Protein AF-M5PB02-F1 (afdb_monomer)

Radius of gyration: 19.88 Å; Cα contacts (8 Å, |Δi|>4): 109; chains: 1; bounding box: 43×23×52 Å

Sequence (92 aa):
MIVGYGTDEAREIDETAFEVKMPAGGIIQFYRAGGGGWGNPLEREPEKVLDDVLNEFVSIESALHDYGVVIDPETLAINEAETKRVRTSRIS

Structure (mmCIF, N/CA/C/O backbone):
data_AF-M5PB02-F1
#
_entry.id   AF-M5PB02-F1
#
loop_
_atom_site.group_PDB
_atom_site.id
_atom_site.type_symbol
_atom_site.label_atom_id
_atom_site.label_alt_id
_atom_site.label_comp_id
_atom_site.label_asym_id
_atom_site.label_entity_id
_atom_site.label_seq_id
_atom_site.pdbx_PDB_ins_code
_atom_site.Cartn_x
_atom_site.Cartn_y
_atom_site.Cartn_z
_atom_site.occupancy
_atom_site.B_iso_or_equiv
_atom_site.auth_seq_id
_atom_site.auth_comp_id
_atom_site.auth_asym_id
_atom_site.auth_atom_id
_atom_site.pdbx_PDB_model_num
ATOM 1 N N . MET A 1 1 ? 15.877 -4.197 -15.379 1.00 89.12 1 MET A N 1
ATOM 2 C CA . MET A 1 1 ? 15.104 -3.290 -16.280 1.00 89.12 1 MET A CA 1
ATOM 3 C C . MET A 1 1 ? 14.880 -4.015 -17.594 1.00 89.12 1 MET A C 1
ATOM 5 O O . MET A 1 1 ? 15.748 -4.782 -17.968 1.00 89.12 1 MET A O 1
ATOM 9 N N . ILE A 1 2 ? 13.787 -3.764 -18.314 1.00 92.69 2 ILE A N 1
ATOM 10 C CA . ILE A 1 2 ? 13.583 -4.311 -19.662 1.00 92.69 2 ILE A CA 1
ATOM 11 C C . ILE A 1 2 ? 13.616 -3.174 -20.685 1.00 92.69 2 ILE A C 1
ATOM 13 O O . ILE A 1 2 ? 12.961 -2.150 -20.496 1.00 92.69 2 ILE A O 1
ATOM 17 N N . VAL A 1 3 ? 14.372 -3.351 -21.766 1.00 93.44 3 VAL A N 1
ATOM 18 C CA . VAL A 1 3 ? 14.438 -2.429 -22.909 1.00 93.44 3 VAL A CA 1
ATOM 19 C C . VAL A 1 3 ? 13.773 -3.097 -24.108 1.00 93.44 3 VAL A C 1
ATOM 21 O O . VAL A 1 3 ? 14.075 -4.249 -24.409 1.00 93.44 3 VAL A O 1
ATOM 24 N N . GLY A 1 4 ? 12.873 -2.390 -24.794 1.00 92.69 4 GLY A N 1
ATOM 25 C CA . GLY A 1 4 ? 12.132 -2.942 -25.931 1.00 92.69 4 GLY A CA 1
ATOM 26 C C . GLY A 1 4 ? 10.971 -3.850 -25.518 1.00 92.69 4 GLY A C 1
ATOM 27 O O . GLY A 1 4 ? 10.553 -4.697 -26.304 1.00 92.69 4 GLY A O 1
ATOM 28 N N . TYR A 1 5 ? 10.455 -3.692 -24.294 1.00 93.69 5 TYR A N 1
ATOM 29 C CA . TYR A 1 5 ? 9.302 -4.454 -23.813 1.00 93.69 5 TYR A CA 1
ATOM 30 C C . TYR A 1 5 ? 8.111 -4.300 -24.773 1.00 93.69 5 TYR A C 1
ATOM 32 O O . TYR A 1 5 ? 7.865 -3.204 -25.282 1.00 93.69 5 TYR A O 1
ATOM 40 N N . GLY A 1 6 ? 7.393 -5.402 -25.017 1.00 91.06 6 GLY A N 1
ATOM 41 C CA . GLY A 1 6 ? 6.296 -5.472 -25.990 1.00 91.06 6 GLY A CA 1
ATOM 42 C C . GLY A 1 6 ? 6.729 -5.766 -27.433 1.00 91.06 6 GLY A C 1
ATOM 43 O O . GLY A 1 6 ? 5.895 -5.709 -28.330 1.00 91.06 6 GLY A O 1
ATOM 44 N N . THR A 1 7 ? 8.008 -6.081 -27.665 1.00 91.31 7 THR A N 1
ATOM 45 C CA . THR A 1 7 ? 8.551 -6.447 -28.985 1.00 91.31 7 THR A CA 1
ATOM 46 C C . THR A 1 7 ? 9.320 -7.767 -28.922 1.00 91.31 7 THR A C 1
ATOM 48 O O . THR A 1 7 ? 9.749 -8.184 -27.846 1.00 91.31 7 THR A O 1
ATOM 51 N N . ASP A 1 8 ? 9.577 -8.373 -30.083 1.00 91.81 8 ASP A N 1
ATOM 52 C CA . ASP A 1 8 ? 10.418 -9.576 -30.208 1.00 91.81 8 ASP A CA 1
ATOM 53 C C . ASP A 1 8 ? 11.909 -9.305 -29.906 1.00 91.81 8 ASP A C 1
ATOM 55 O O . ASP A 1 8 ? 12.709 -10.232 -29.796 1.00 91.81 8 ASP A O 1
ATOM 59 N N . GLU A 1 9 ? 12.299 -8.033 -29.760 1.00 90.62 9 GLU A N 1
ATOM 60 C CA . GLU A 1 9 ? 13.667 -7.597 -29.455 1.00 90.62 9 GLU A CA 1
ATOM 61 C C . GLU A 1 9 ? 13.855 -7.213 -27.971 1.00 90.62 9 GLU A C 1
ATOM 63 O O . GLU A 1 9 ? 14.875 -6.610 -27.627 1.00 90.62 9 GLU A O 1
ATOM 68 N N . ALA A 1 10 ? 12.899 -7.537 -27.087 1.00 91.94 10 ALA A N 1
ATOM 69 C CA . ALA A 1 10 ? 12.968 -7.205 -25.662 1.00 91.94 10 ALA A CA 1
ATOM 70 C C . ALA A 1 10 ? 14.205 -7.814 -24.975 1.00 91.94 10 ALA A C 1
ATOM 72 O O . ALA A 1 10 ? 14.523 -8.991 -25.153 1.00 91.94 10 ALA A O 1
ATOM 73 N N . ARG A 1 11 ? 14.897 -7.014 -24.155 1.00 90.25 11 ARG A N 1
ATOM 74 C CA . ARG A 1 11 ? 16.097 -7.435 -23.414 1.00 90.25 11 ARG A CA 1
ATOM 75 C C . ARG A 1 11 ? 16.009 -7.050 -21.953 1.00 90.25 11 ARG A C 1
ATOM 77 O O . ARG A 1 11 ? 15.730 -5.894 -21.635 1.00 90.25 11 ARG A O 1
ATOM 84 N N . GLU A 1 12 ? 16.313 -8.003 -21.085 1.00 92.19 12 GLU A N 1
ATOM 85 C CA . GLU A 1 12 ? 16.534 -7.746 -19.669 1.00 92.19 12 GLU A CA 1
ATOM 86 C C . GLU A 1 12 ? 17.950 -7.201 -19.450 1.00 92.19 12 GLU A C 1
ATOM 88 O O . GLU A 1 12 ? 18.923 -7.671 -20.039 1.00 92.19 12 GLU A O 1
ATOM 93 N N . ILE A 1 13 ? 18.034 -6.144 -18.652 1.00 90.44 13 ILE A N 1
ATOM 94 C CA . ILE A 1 13 ? 19.254 -5.447 -18.265 1.00 90.44 13 ILE A CA 1
ATOM 95 C C . ILE A 1 13 ? 19.363 -5.554 -16.747 1.00 90.44 13 ILE A C 1
ATOM 97 O O . ILE A 1 13 ? 18.546 -4.955 -16.032 1.00 90.44 13 ILE A O 1
ATOM 101 N N . ASP A 1 14 ? 20.369 -6.295 -16.286 1.00 85.62 14 ASP A N 1
ATOM 102 C CA . ASP A 1 14 ? 20.580 -6.590 -14.865 1.00 85.62 14 ASP A CA 1
ATOM 103 C C . ASP A 1 14 ? 21.134 -5.384 -14.098 1.00 85.62 14 ASP A C 1
ATOM 105 O O . ASP A 1 14 ? 20.636 -5.041 -13.029 1.00 85.62 14 ASP A O 1
ATOM 109 N N . GLU A 1 15 ? 22.123 -4.691 -14.670 1.00 84.44 15 GLU A N 1
ATOM 110 C CA . GLU A 1 15 ? 22.788 -3.558 -14.016 1.00 84.44 15 GLU A CA 1
ATOM 111 C C . GLU A 1 15 ? 22.800 -2.306 -14.899 1.00 84.44 15 GLU A C 1
ATOM 113 O O . GLU A 1 15 ? 22.036 -1.368 -14.678 1.00 84.44 15 GLU A O 1
ATOM 118 N N . THR A 1 16 ? 23.686 -2.264 -15.898 1.00 86.69 16 THR A N 1
ATOM 119 C CA . THR A 1 16 ? 23.904 -1.094 -16.760 1.00 86.69 16 THR A CA 1
ATOM 120 C C . THR A 1 16 ? 24.116 -1.531 -18.203 1.00 86.69 16 THR A C 1
ATOM 122 O O . THR A 1 16 ? 24.800 -2.517 -18.467 1.00 86.69 16 THR A O 1
ATOM 125 N N . ALA A 1 17 ? 23.565 -0.770 -19.148 1.00 84.62 17 ALA A N 1
ATOM 126 C CA . ALA A 1 17 ? 23.821 -0.955 -20.568 1.00 84.62 17 ALA A CA 1
ATOM 127 C C . ALA A 1 17 ? 23.975 0.397 -21.273 1.00 84.62 17 ALA A C 1
ATOM 129 O O . ALA A 1 17 ? 23.297 1.366 -20.932 1.00 84.62 17 ALA A O 1
ATOM 130 N N . PHE A 1 18 ? 24.858 0.446 -22.269 1.00 87.25 18 PHE A N 1
ATOM 131 C CA . PHE A 1 18 ? 25.135 1.629 -23.082 1.00 87.25 18 PHE A CA 1
ATOM 132 C C . PHE A 1 18 ? 24.744 1.353 -24.535 1.00 87.25 18 PHE A C 1
ATOM 134 O O . PHE A 1 18 ? 24.897 0.229 -25.008 1.00 87.25 18 PHE A O 1
ATOM 141 N N . GLU A 1 19 ? 24.220 2.371 -25.224 1.00 89.19 19 GLU A N 1
ATOM 142 C CA . GLU A 1 19 ? 23.906 2.329 -26.666 1.00 89.19 19 GLU A CA 1
ATOM 143 C C . GLU A 1 19 ? 22.996 1.162 -27.099 1.00 89.19 19 GLU A C 1
ATOM 145 O O . GLU A 1 19 ? 23.059 0.672 -28.228 1.00 89.19 19 GLU A O 1
ATOM 150 N N . VAL A 1 20 ? 22.102 0.712 -26.211 1.00 87.94 20 VAL A N 1
ATOM 151 C CA . VAL A 1 20 ? 21.136 -0.338 -26.549 1.00 87.94 20 VAL A CA 1
ATOM 152 C C . VAL A 1 20 ? 20.133 0.210 -27.560 1.00 87.94 20 VAL A C 1
ATOM 154 O O . VAL A 1 20 ? 19.395 1.155 -27.280 1.00 87.94 20 VAL A O 1
ATOM 157 N N . LYS A 1 21 ? 20.095 -0.405 -28.744 1.00 88.50 21 LYS A N 1
ATOM 158 C CA . LYS A 1 21 ? 19.127 -0.076 -29.792 1.00 88.50 21 LYS A CA 1
ATOM 159 C C . LYS A 1 21 ? 17.700 -0.285 -29.270 1.00 88.50 21 LYS A C 1
ATOM 161 O O . LYS A 1 21 ? 17.349 -1.391 -28.871 1.00 88.50 21 LYS A O 1
ATOM 166 N N . MET A 1 22 ? 16.883 0.766 -29.328 1.00 91.44 22 MET A N 1
ATOM 167 C CA . MET A 1 22 ? 15.452 0.697 -29.034 1.00 91.44 22 MET A CA 1
ATOM 168 C C . MET A 1 22 ? 14.669 0.436 -30.331 1.00 91.44 22 MET A C 1
ATOM 170 O O . MET A 1 22 ? 14.759 1.256 -31.251 1.00 91.44 22 MET A O 1
ATOM 174 N N . PRO A 1 23 ? 13.912 -0.669 -30.443 1.00 90.00 23 PRO A N 1
ATOM 175 C CA . PRO A 1 23 ? 13.015 -0.879 -31.575 1.00 90.00 23 PRO A CA 1
ATOM 176 C C . PRO A 1 23 ? 11.888 0.164 -31.591 1.00 90.00 23 PRO A C 1
ATOM 178 O O . PRO A 1 23 ? 11.474 0.681 -30.550 1.00 90.00 23 PRO A O 1
ATOM 181 N N . ALA A 1 24 ? 11.363 0.474 -32.779 1.00 91.25 24 ALA A N 1
ATOM 182 C CA . ALA A 1 24 ? 10.213 1.365 -32.905 1.00 91.25 24 ALA A CA 1
ATOM 183 C C . ALA A 1 24 ? 9.010 0.782 -32.142 1.00 91.25 24 ALA A C 1
ATOM 185 O O . ALA A 1 24 ? 8.653 -0.375 -32.341 1.00 91.25 24 ALA A O 1
ATOM 186 N N . GLY A 1 25 ? 8.404 1.582 -31.260 1.00 90.94 25 GLY A N 1
ATOM 187 C CA . GLY A 1 25 ? 7.298 1.142 -30.402 1.00 90.94 25 GLY A CA 1
ATOM 188 C C . GLY A 1 25 ? 7.712 0.352 -29.152 1.00 90.94 25 GLY A C 1
ATOM 189 O O . GLY A 1 25 ? 6.841 -0.012 -28.369 1.00 90.94 25 GLY A O 1
ATOM 190 N N . GLY A 1 26 ? 9.009 0.110 -28.933 1.00 92.75 26 GLY A N 1
ATOM 191 C CA . GLY A 1 26 ? 9.503 -0.547 -27.724 1.00 92.75 26 GLY A CA 1
ATOM 192 C C . GLY A 1 26 ? 9.393 0.328 -26.472 1.00 92.75 26 GLY A C 1
ATOM 193 O O . GLY A 1 26 ? 9.558 1.548 -26.526 1.00 92.75 26 GLY A O 1
ATOM 194 N N . ILE A 1 27 ? 9.142 -0.309 -25.326 1.00 94.56 27 ILE A N 1
ATOM 195 C CA . ILE A 1 27 ? 9.003 0.353 -24.020 1.00 94.56 27 ILE A CA 1
ATOM 196 C C . ILE A 1 27 ? 10.248 0.096 -23.158 1.00 94.56 27 ILE A C 1
ATOM 198 O O . ILE A 1 27 ? 10.815 -0.999 -23.180 1.00 94.56 27 ILE A O 1
ATOM 202 N N . ILE A 1 28 ? 10.662 1.096 -22.370 1.00 92.81 28 ILE A N 1
ATOM 203 C CA . ILE A 1 28 ? 11.591 0.888 -21.249 1.00 92.81 28 ILE A CA 1
ATOM 204 C C . ILE A 1 28 ? 10.767 0.648 -19.985 1.00 92.81 28 ILE A C 1
ATOM 206 O O . ILE A 1 28 ? 10.017 1.525 -19.559 1.00 92.81 28 ILE A O 1
ATOM 210 N N . GLN A 1 29 ? 10.920 -0.525 -19.376 1.00 92.88 29 GLN A N 1
ATOM 211 C CA . GLN A 1 29 ? 10.220 -0.904 -18.154 1.00 92.88 29 GLN A CA 1
ATOM 212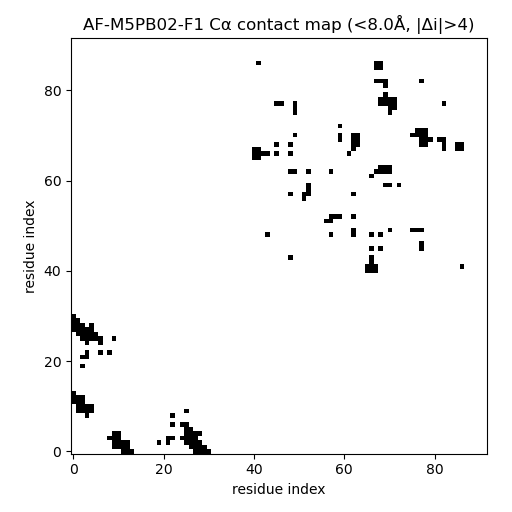 C C . GLN A 1 29 ? 11.199 -1.051 -16.988 1.00 92.88 29 GLN A C 1
ATOM 214 O O . GLN A 1 29 ? 12.149 -1.837 -17.028 1.00 92.88 29 GLN A O 1
ATOM 219 N N . PHE A 1 30 ? 10.942 -0.300 -15.919 1.00 89.38 30 PHE A N 1
ATOM 220 C CA . PHE A 1 30 ? 11.714 -0.356 -14.684 1.00 89.38 30 PHE A CA 1
ATOM 221 C C . PHE A 1 30 ? 10.879 -0.979 -13.573 1.00 89.38 30 PHE A C 1
ATOM 223 O O . PHE A 1 30 ? 9.796 -0.494 -13.260 1.00 89.38 30 PHE A O 1
ATOM 230 N N . TYR A 1 31 ? 11.440 -1.992 -12.922 1.00 84.12 31 TYR A N 1
ATOM 231 C CA . TYR A 1 31 ? 10.950 -2.494 -11.647 1.00 84.12 31 TYR A CA 1
ATOM 232 C C . TYR A 1 31 ? 11.882 -1.960 -10.568 1.00 84.12 31 TYR A C 1
ATOM 234 O O . TYR A 1 31 ? 13.051 -2.338 -10.515 1.00 84.12 31 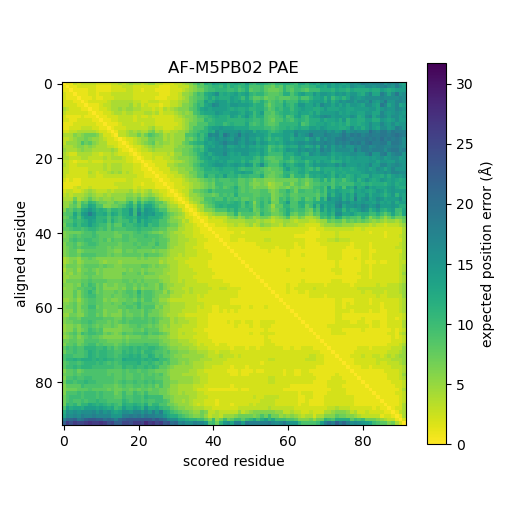TYR A O 1
ATOM 242 N N . ARG A 1 32 ? 11.397 -1.016 -9.758 1.00 80.00 32 ARG A N 1
ATOM 243 C CA . ARG A 1 32 ? 12.150 -0.511 -8.608 1.00 80.00 32 ARG A CA 1
ATOM 244 C C . ARG A 1 32 ? 11.670 -1.224 -7.357 1.00 80.00 32 ARG A C 1
ATOM 246 O O . ARG A 1 32 ? 10.467 -1.316 -7.133 1.00 80.00 32 ARG A O 1
ATOM 253 N N . ALA A 1 33 ? 12.611 -1.701 -6.551 1.00 78.25 33 ALA A N 1
ATOM 254 C CA . ALA A 1 33 ? 12.292 -2.164 -5.212 1.00 78.25 33 ALA A CA 1
ATOM 255 C C . ALA A 1 33 ? 11.793 -0.982 -4.363 1.00 78.25 33 ALA A C 1
ATOM 257 O O . ALA A 1 33 ? 12.321 0.129 -4.463 1.00 78.25 33 ALA A O 1
ATOM 258 N N . GLY A 1 34 ? 10.771 -1.228 -3.545 1.00 79.88 34 GLY A N 1
ATOM 259 C CA . GLY A 1 34 ? 10.365 -0.316 -2.478 1.00 79.88 34 GLY A CA 1
ATOM 260 C C . GLY A 1 34 ? 11.273 -0.437 -1.248 1.00 79.88 34 GLY A C 1
ATOM 261 O O . GLY A 1 34 ? 12.200 -1.246 -1.215 1.00 79.88 34 GLY A O 1
ATOM 262 N N . GLY A 1 35 ? 10.996 0.363 -0.217 1.00 82.38 35 GLY A N 1
ATOM 263 C CA . GLY A 1 35 ? 11.594 0.177 1.109 1.00 82.38 35 GLY A CA 1
ATOM 264 C C . GLY A 1 35 ? 10.975 -1.012 1.858 1.00 82.38 35 GLY A C 1
ATOM 265 O O . GLY A 1 35 ? 9.852 -1.417 1.566 1.00 82.38 35 GLY A O 1
ATOM 266 N N . GLY A 1 36 ? 11.698 -1.568 2.835 1.00 80.75 36 GLY A N 1
ATOM 267 C CA . GLY A 1 36 ? 11.165 -2.589 3.745 1.00 80.75 36 GLY A CA 1
ATOM 268 C C . GLY A 1 36 ? 10.299 -1.987 4.860 1.00 80.75 36 GLY A C 1
ATOM 269 O O . GLY A 1 36 ? 10.519 -0.850 5.276 1.00 80.75 36 GLY A O 1
ATOM 270 N N . GLY A 1 37 ? 9.322 -2.753 5.354 1.00 85.69 37 GLY A N 1
ATOM 271 C CA . GLY A 1 37 ? 8.487 -2.368 6.498 1.00 85.69 37 GLY A CA 1
ATOM 272 C C . GLY A 1 37 ? 9.184 -2.559 7.853 1.00 85.69 37 GLY A C 1
ATOM 273 O O . GLY A 1 37 ? 10.173 -3.281 7.962 1.00 85.69 37 GLY A O 1
ATOM 274 N N . TRP A 1 38 ? 8.642 -1.932 8.902 1.00 90.31 38 TRP A N 1
ATOM 275 C CA . TRP A 1 38 ? 9.102 -2.076 10.287 1.00 90.31 38 TRP A CA 1
ATOM 276 C C . TRP A 1 38 ? 7.924 -2.332 11.234 1.00 90.31 38 TRP A C 1
ATOM 278 O O . TRP A 1 38 ? 6.916 -1.629 11.164 1.00 90.31 38 TRP A O 1
ATOM 288 N N . GLY A 1 39 ? 8.084 -3.289 12.154 1.00 93.62 39 GLY A N 1
ATOM 289 C CA . GLY A 1 39 ? 7.074 -3.639 13.158 1.00 93.62 39 GLY A CA 1
ATOM 290 C C . GLY A 1 39 ? 5.979 -4.581 12.646 1.00 93.62 39 GLY A C 1
ATOM 291 O O . GLY A 1 39 ? 6.071 -5.129 11.548 1.00 93.62 39 GLY A O 1
ATOM 292 N N . ASN A 1 40 ? 4.951 -4.792 13.472 1.00 94.19 40 ASN A N 1
ATOM 293 C CA . ASN A 1 40 ? 3.800 -5.624 13.129 1.00 94.19 40 ASN A CA 1
ATOM 294 C C . ASN A 1 40 ? 2.790 -4.822 12.281 1.00 94.19 40 ASN A C 1
ATOM 296 O O . ASN A 1 40 ? 2.266 -3.816 12.764 1.00 94.19 40 ASN A O 1
ATOM 300 N N . PRO A 1 41 ? 2.444 -5.261 11.056 1.00 95.50 41 PRO A N 1
ATOM 301 C CA . PRO A 1 41 ? 1.445 -4.587 10.224 1.00 95.50 41 PRO A CA 1
ATOM 302 C C . PRO A 1 41 ? 0.076 -4.404 10.897 1.00 95.50 41 PRO A C 1
ATOM 304 O O . PRO A 1 41 ? -0.588 -3.391 10.676 1.00 95.50 41 PRO A O 1
ATOM 307 N N . LEU A 1 4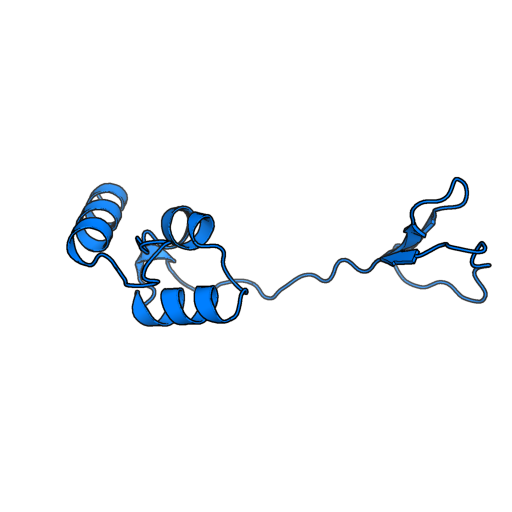2 ? -0.332 -5.335 11.769 1.00 96.38 42 LEU A N 1
ATOM 308 C CA . LEU A 1 42 ? -1.616 -5.266 12.480 1.00 96.38 42 LEU A CA 1
ATOM 309 C C . LEU A 1 42 ? -1.656 -4.174 13.562 1.00 96.38 42 LEU A C 1
ATOM 311 O O . LEU A 1 42 ? -2.732 -3.854 14.065 1.00 96.38 42 LEU A O 1
ATOM 315 N N . GLU A 1 43 ? -0.506 -3.595 13.913 1.00 95.12 43 GLU A N 1
ATOM 316 C CA . GLU A 1 43 ? -0.392 -2.488 14.869 1.00 95.12 43 GLU A CA 1
ATOM 317 C C . GLU A 1 43 ? -0.397 -1.113 14.183 1.00 95.12 43 GLU A C 1
ATOM 319 O O . GLU A 1 43 ? -0.507 -0.095 14.864 1.00 95.12 43 GLU A O 1
ATOM 324 N N . ARG A 1 44 ? -0.323 -1.049 12.841 1.00 96.62 44 ARG A N 1
ATOM 325 C CA . ARG A 1 44 ? -0.417 0.222 12.104 1.00 96.62 44 ARG A CA 1
ATOM 326 C C . ARG A 1 44 ? -1.793 0.857 12.329 1.00 96.62 44 ARG A C 1
ATOM 328 O O . ARG A 1 44 ? -2.815 0.170 12.268 1.00 96.62 44 ARG A O 1
ATOM 335 N N . GLU A 1 45 ? -1.822 2.164 12.574 1.00 97.19 45 GLU A N 1
ATOM 336 C CA . GLU A 1 45 ? -3.066 2.939 12.708 1.00 97.19 45 GLU A CA 1
ATOM 337 C C . GLU A 1 45 ? -3.934 2.782 11.442 1.00 97.19 45 GLU A C 1
ATOM 339 O O . GLU A 1 45 ? -3.414 3.000 10.341 1.00 97.19 45 GLU A O 1
ATOM 344 N N . PRO A 1 46 ? -5.217 2.384 11.559 1.00 97.94 46 PRO A N 1
ATOM 345 C CA . PRO A 1 46 ? -6.109 2.208 10.411 1.00 97.94 46 PRO A CA 1
ATOM 346 C C . PRO A 1 46 ? -6.207 3.434 9.500 1.00 97.94 46 PRO A C 1
ATOM 348 O O . PRO A 1 46 ? -6.258 3.286 8.283 1.00 97.94 46 PRO A O 1
ATOM 351 N N . GLU A 1 47 ? -6.162 4.634 10.070 1.00 98.19 47 GLU A N 1
ATOM 352 C CA . GLU A 1 47 ? -6.227 5.907 9.352 1.00 98.19 47 GLU A CA 1
ATOM 353 C C . GLU A 1 47 ? -5.013 6.097 8.441 1.00 98.19 47 GLU A C 1
ATOM 355 O O . GLU A 1 47 ? -5.162 6.486 7.289 1.00 98.19 47 GLU A O 1
ATOM 360 N N . LYS A 1 48 ? -3.817 5.714 8.903 1.00 98.06 48 LYS A N 1
ATOM 361 C CA . LYS A 1 48 ? -2.604 5.747 8.072 1.00 98.06 48 LYS A CA 1
ATOM 362 C C . LYS A 1 48 ? -2.657 4.728 6.938 1.00 98.06 48 LYS A C 1
ATOM 364 O O . LYS A 1 48 ? -2.103 4.976 5.876 1.00 98.06 48 LYS A O 1
ATOM 369 N N . VAL A 1 49 ? -3.306 3.583 7.155 1.00 98.06 49 VAL A N 1
ATOM 370 C CA . VAL A 1 49 ? -3.532 2.595 6.087 1.00 98.06 49 VAL A CA 1
ATOM 371 C C . VAL A 1 49 ? -4.538 3.129 5.070 1.00 98.06 49 VAL A C 1
ATOM 373 O O . VAL A 1 49 ? -4.337 2.940 3.876 1.00 98.06 49 VAL A O 1
ATOM 376 N N . LEU A 1 50 ? -5.588 3.825 5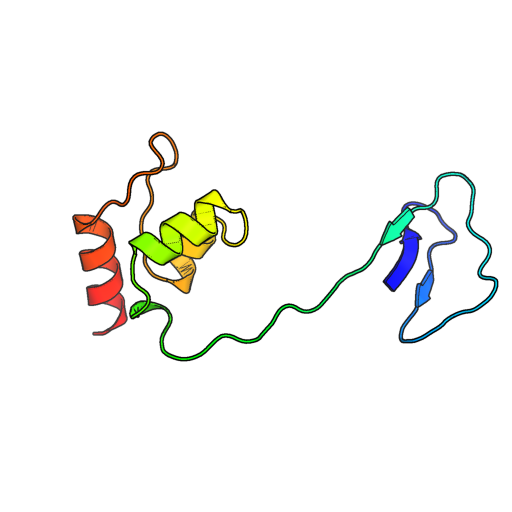.515 1.00 98.38 50 LEU A N 1
ATOM 377 C CA . LEU A 1 50 ? -6.504 4.508 4.605 1.00 98.38 50 LEU A CA 1
ATOM 378 C C . LEU A 1 50 ? -5.769 5.574 3.784 1.00 98.38 5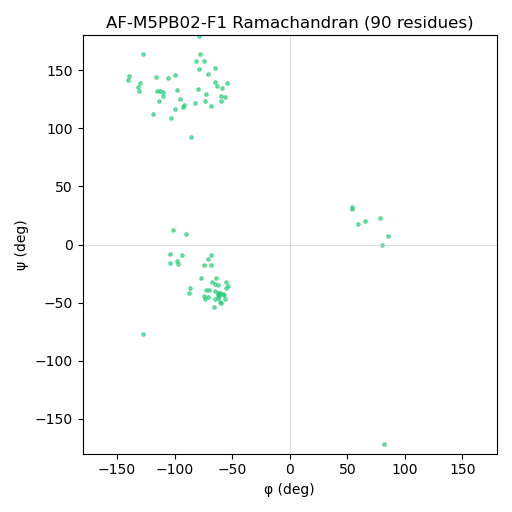0 LEU A C 1
ATOM 380 O O . LEU A 1 50 ? -5.945 5.605 2.571 1.00 98.38 50 LEU A O 1
ATOM 384 N N . ASP A 1 51 ? -4.901 6.380 4.398 1.00 98.31 51 ASP A N 1
ATOM 385 C CA . ASP A 1 51 ? -4.063 7.334 3.664 1.00 98.31 51 ASP A CA 1
ATOM 386 C C . ASP A 1 51 ? -3.186 6.627 2.618 1.00 98.31 51 ASP A C 1
ATOM 388 O O . ASP A 1 51 ? -3.085 7.094 1.485 1.00 98.31 51 ASP A O 1
ATOM 392 N N . ASP A 1 52 ? -2.582 5.482 2.953 1.00 97.38 52 ASP A N 1
ATOM 393 C CA . ASP A 1 52 ? -1.793 4.691 1.999 1.00 97.38 52 ASP A CA 1
ATOM 394 C C . ASP A 1 52 ? -2.655 4.181 0.824 1.00 97.38 52 ASP A C 1
ATOM 396 O O . ASP A 1 52 ? -2.176 4.124 -0.311 1.00 97.38 52 ASP A O 1
ATOM 400 N N . VAL A 1 53 ? -3.928 3.853 1.073 1.00 97.88 53 VAL A N 1
ATOM 401 C CA . VAL A 1 53 ? -4.893 3.457 0.034 1.00 97.88 53 VAL A CA 1
ATOM 402 C C . VAL A 1 53 ? -5.296 4.634 -0.846 1.00 97.88 53 VAL A C 1
ATOM 404 O O . VAL A 1 53 ? -5.293 4.517 -2.070 1.00 97.88 53 VAL A O 1
ATOM 407 N N . LEU A 1 54 ? -5.595 5.783 -0.243 1.00 97.75 54 LEU A N 1
ATOM 408 C CA . LEU A 1 54 ? -5.958 7.002 -0.967 1.00 97.75 54 LEU A CA 1
ATOM 409 C C . LEU A 1 54 ? -4.803 7.530 -1.831 1.00 97.75 54 LEU A C 1
ATOM 411 O O . LEU A 1 54 ? -5.048 8.148 -2.863 1.00 97.75 54 LEU A O 1
ATOM 415 N N . ASN A 1 55 ? -3.558 7.268 -1.427 1.00 97.12 55 ASN A N 1
ATOM 416 C CA . ASN A 1 55 ? -2.355 7.602 -2.191 1.00 97.12 55 ASN A CA 1
ATOM 417 C C . ASN A 1 55 ? -1.901 6.484 -3.149 1.00 97.12 55 ASN A C 1
ATOM 419 O O . ASN A 1 55 ? -0.806 6.573 -3.700 1.00 97.12 55 ASN A O 1
ATOM 423 N N . GLU A 1 56 ? -2.709 5.434 -3.339 1.00 95.38 56 GLU A N 1
ATOM 424 C CA . GLU A 1 56 ? -2.436 4.300 -4.238 1.00 95.38 56 GLU A CA 1
ATOM 425 C C . GLU A 1 56 ? -1.146 3.516 -3.915 1.00 95.38 56 GLU A C 1
ATOM 427 O O . GLU A 1 56 ? -0.653 2.736 -4.733 1.00 95.38 56 GLU A O 1
ATOM 432 N N . PHE A 1 57 ? -0.596 3.670 -2.708 1.00 94.62 57 PHE A N 1
ATOM 433 C CA . PHE A 1 57 ? 0.538 2.867 -2.2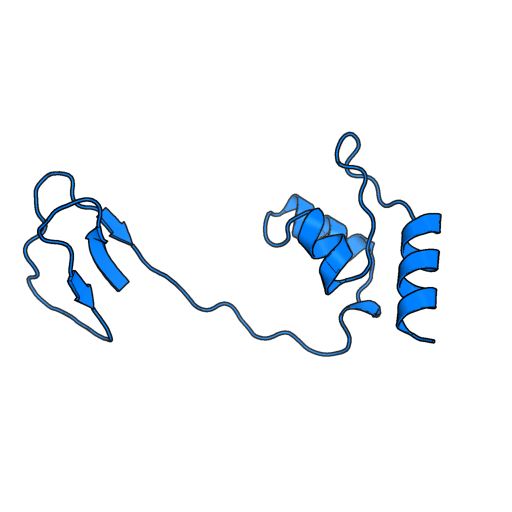45 1.00 94.62 57 PHE A CA 1
ATOM 434 C C . PHE A 1 57 ? 0.107 1.465 -1.816 1.00 94.62 57 PHE A C 1
ATOM 436 O O . PHE A 1 57 ? 0.891 0.519 -1.904 1.00 94.62 57 PHE A O 1
ATOM 443 N N . VAL A 1 58 ? -1.134 1.336 -1.350 1.00 96.62 58 VAL A N 1
ATOM 444 C CA . VAL A 1 58 ? -1.740 0.093 -0.871 1.00 96.62 58 VAL A CA 1
ATOM 445 C C . VAL A 1 58 ? -3.092 -0.078 -1.561 1.00 96.62 58 VAL A C 1
ATOM 447 O O . VAL A 1 58 ? -3.841 0.875 -1.729 1.00 96.62 58 VAL A O 1
ATOM 450 N N . SER A 1 59 ? -3.433 -1.292 -1.986 1.00 97.81 59 SER A N 1
ATOM 451 C CA . SER A 1 59 ? -4.781 -1.569 -2.495 1.00 97.81 59 SER A CA 1
ATOM 452 C C . SER A 1 59 ? -5.757 -1.799 -1.334 1.00 97.81 59 SER A C 1
ATOM 454 O O . SER A 1 59 ? -5.350 -2.198 -0.245 1.00 97.81 59 SER A O 1
ATOM 456 N N . ILE A 1 60 ? -7.064 -1.626 -1.558 1.00 98.06 60 ILE A N 1
ATOM 457 C CA . ILE A 1 60 ? -8.091 -1.974 -0.553 1.00 98.06 60 ILE A CA 1
ATOM 458 C C . ILE A 1 60 ? -7.965 -3.446 -0.118 1.00 98.06 60 ILE A C 1
ATOM 460 O O . ILE A 1 60 ? -8.120 -3.775 1.057 1.00 98.06 60 ILE A O 1
ATOM 464 N N . GLU A 1 61 ? -7.631 -4.335 -1.054 1.00 98.12 61 GLU A N 1
ATOM 465 C CA . GLU A 1 61 ? -7.395 -5.751 -0.768 1.00 98.12 61 GLU A CA 1
ATOM 466 C C . GLU A 1 61 ? -6.175 -5.952 0.145 1.00 98.12 61 GLU A C 1
ATOM 468 O O . GLU A 1 61 ? -6.272 -6.643 1.161 1.00 98.12 61 GLU A O 1
ATOM 473 N N . SER A 1 62 ? -5.051 -5.294 -0.159 1.00 97.50 62 SER A N 1
ATOM 474 C CA . SER A 1 62 ? -3.836 -5.326 0.665 1.00 97.50 62 SER A CA 1
ATOM 475 C C . SER A 1 62 ? -4.050 -4.690 2.041 1.00 97.50 62 SER A C 1
ATOM 477 O O . SER A 1 62 ? -3.519 -5.189 3.031 1.00 97.50 62 SER A O 1
ATOM 479 N N . ALA A 1 63 ? -4.881 -3.649 2.156 1.00 98.12 63 ALA A N 1
ATOM 480 C CA . ALA A 1 63 ? -5.247 -3.062 3.446 1.00 98.12 63 ALA A CA 1
ATOM 481 C C . ALA A 1 63 ? -5.865 -4.111 4.389 1.00 98.12 63 ALA A C 1
ATOM 483 O O . ALA A 1 63 ? -5.473 -4.219 5.557 1.00 98.12 63 ALA A O 1
ATOM 484 N N . LEU A 1 64 ? -6.762 -4.954 3.870 1.00 98.12 64 LEU A N 1
ATOM 485 C CA . LEU A 1 64 ? -7.353 -6.056 4.626 1.00 98.12 64 LEU A CA 1
ATOM 4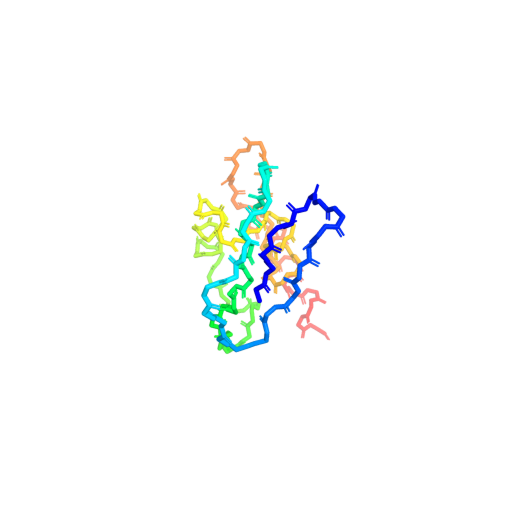86 C C . LEU A 1 64 ? -6.362 -7.204 4.842 1.00 98.12 64 LEU A C 1
ATOM 488 O O . LEU A 1 64 ? -6.266 -7.753 5.946 1.00 98.12 64 LEU A O 1
ATOM 492 N N . HIS A 1 65 ? -5.664 -7.620 3.790 1.00 97.50 65 HIS A N 1
ATOM 493 C CA . HIS A 1 65 ? -4.778 -8.775 3.839 1.00 97.50 65 HIS A CA 1
ATOM 494 C C . HIS A 1 65 ? -3.594 -8.528 4.778 1.00 97.50 65 HIS A C 1
ATOM 496 O O . HIS A 1 65 ? -3.426 -9.270 5.745 1.00 97.50 65 HIS A O 1
ATOM 502 N N . ASP A 1 66 ? -2.855 -7.441 4.572 1.00 96.94 66 ASP A N 1
ATOM 503 C CA . ASP A 1 66 ? -1.588 -7.178 5.253 1.00 96.94 66 ASP A CA 1
ATOM 504 C C . ASP A 1 66 ? -1.795 -6.457 6.589 1.00 96.94 66 ASP A C 1
ATOM 506 O O . ASP A 1 66 ? -1.197 -6.828 7.597 1.00 96.94 66 ASP A O 1
ATOM 510 N N . TYR A 1 67 ? -2.692 -5.468 6.636 1.00 97.62 67 TYR A N 1
ATOM 511 C CA . TYR A 1 67 ? -2.875 -4.612 7.817 1.00 97.62 67 TYR A CA 1
ATOM 512 C C . TYR A 1 67 ? -4.124 -4.950 8.641 1.00 97.62 67 TYR A C 1
ATOM 514 O O . TYR A 1 67 ? -4.312 -4.409 9.738 1.00 97.62 67 TYR A O 1
ATOM 522 N N . GLY A 1 68 ? -4.994 -5.833 8.143 1.00 98.00 68 GLY A N 1
ATOM 523 C CA . GLY A 1 68 ? -6.260 -6.173 8.794 1.00 98.00 68 GLY A CA 1
ATOM 524 C C . GLY A 1 68 ? -7.255 -5.012 8.851 1.00 98.00 68 GLY A C 1
ATOM 525 O O . GLY A 1 68 ? -8.137 -5.035 9.707 1.00 98.00 68 GLY A O 1
ATOM 526 N N . VAL A 1 69 ? -7.091 -3.994 8.000 1.00 98.62 69 VAL A N 1
ATOM 527 C CA . VAL A 1 69 ? -7.952 -2.806 7.938 1.00 98.62 69 VAL A CA 1
ATOM 528 C C . VAL A 1 69 ? -9.004 -3.009 6.863 1.00 98.62 69 VAL A C 1
ATOM 530 O O . VAL A 1 69 ? -8.687 -3.297 5.714 1.00 98.62 69 VAL A O 1
ATOM 533 N N . VAL A 1 70 ? -10.267 -2.870 7.245 1.00 98.50 70 VAL A N 1
ATOM 534 C CA . VAL A 1 70 ? -11.403 -3.077 6.348 1.00 98.50 70 VAL A CA 1
ATOM 535 C C . VAL A 1 70 ? -11.881 -1.714 5.877 1.00 98.50 70 VAL A C 1
ATOM 537 O O . VAL A 1 70 ? -12.322 -0.906 6.693 1.00 98.50 70 VAL A O 1
ATOM 540 N N . ILE A 1 71 ? -11.789 -1.466 4.573 1.00 98.56 71 ILE A N 1
ATOM 541 C CA . ILE A 1 71 ? -12.220 -0.218 3.937 1.00 98.56 71 ILE A CA 1
ATOM 542 C C . ILE A 1 71 ? -13.373 -0.540 2.996 1.00 98.56 71 ILE A C 1
ATOM 544 O O . ILE A 1 71 ? -13.303 -1.489 2.214 1.00 98.56 71 ILE A O 1
ATOM 548 N N . ASP A 1 72 ? -14.439 0.241 3.092 1.00 97.62 72 ASP A N 1
ATOM 549 C CA . ASP A 1 72 ? -15.564 0.164 2.172 1.00 97.62 72 ASP A CA 1
ATOM 550 C C . ASP A 1 72 ? -15.157 0.770 0.810 1.00 97.62 72 ASP A C 1
ATOM 552 O O . ASP A 1 72 ? -14.716 1.921 0.766 1.00 97.62 72 ASP A O 1
ATOM 556 N N . PRO A 1 73 ? -15.266 0.028 -0.306 1.00 96.00 73 PRO A N 1
ATOM 557 C CA . PRO A 1 73 ? -14.785 0.490 -1.607 1.00 96.00 73 PRO A CA 1
ATOM 558 C C . PRO A 1 73 ? -15.670 1.557 -2.260 1.00 96.00 73 PRO A C 1
ATOM 560 O O . PRO A 1 73 ? -15.209 2.235 -3.175 1.00 96.00 73 PRO A O 1
ATOM 563 N N . GLU A 1 74 ? -16.922 1.711 -1.826 1.00 96.94 74 GLU A N 1
ATOM 564 C CA . GLU A 1 74 ? -17.838 2.717 -2.370 1.00 96.94 74 GLU A CA 1
ATOM 565 C C . GLU A 1 74 ? -17.665 4.062 -1.662 1.00 96.94 74 GLU A C 1
ATOM 567 O O . GLU A 1 74 ? -17.735 5.120 -2.288 1.00 96.94 74 GLU A O 1
ATOM 572 N N . THR A 1 75 ? -17.430 4.025 -0.351 1.00 97.38 75 THR A N 1
ATOM 573 C CA . THR A 1 75 ? -17.366 5.222 0.500 1.00 97.38 75 THR A CA 1
ATOM 574 C C . THR A 1 75 ? -15.950 5.624 0.897 1.00 97.38 75 THR A C 1
ATOM 576 O O . THR A 1 75 ? -15.752 6.749 1.353 1.00 97.38 75 THR A O 1
ATOM 579 N N . LEU A 1 76 ? -14.973 4.724 0.736 1.00 96.56 76 LEU A N 1
ATOM 580 C CA . LEU A 1 76 ? -13.593 4.872 1.212 1.00 96.56 76 LEU A CA 1
ATOM 581 C C . LEU A 1 76 ? -13.509 5.182 2.715 1.00 96.56 76 LEU A C 1
ATOM 583 O O . LEU A 1 76 ? -12.601 5.869 3.178 1.00 96.56 76 LEU A O 1
ATOM 587 N N . ALA A 1 77 ? -14.461 4.659 3.487 1.00 98.00 77 ALA A N 1
ATOM 588 C CA . ALA A 1 77 ? -14.484 4.768 4.937 1.00 98.00 77 ALA A CA 1
ATOM 589 C C . ALA A 1 77 ? -13.955 3.487 5.596 1.00 98.00 77 ALA A C 1
ATOM 591 O O . ALA A 1 77 ? -14.180 2.373 5.116 1.00 98.00 77 ALA A O 1
ATOM 592 N N . ILE A 1 78 ? -13.281 3.643 6.736 1.00 98.38 78 ILE A N 1
ATOM 593 C CA . ILE A 1 78 ? -12.843 2.513 7.560 1.00 98.38 78 ILE A CA 1
ATOM 594 C C . ILE A 1 78 ? -14.059 1.902 8.261 1.00 98.38 78 ILE A C 1
ATOM 596 O O . ILE A 1 78 ? -14.810 2.585 8.957 1.00 98.38 78 ILE A O 1
ATOM 600 N N . ASN A 1 79 ? -14.216 0.585 8.149 1.00 98.19 79 ASN A N 1
ATOM 601 C CA . ASN A 1 79 ? -15.123 -0.178 8.993 1.00 98.19 79 ASN A CA 1
ATOM 602 C C . ASN A 1 79 ? -14.395 -0.562 10.287 1.00 98.19 79 ASN A C 1
ATOM 604 O O . ASN A 1 79 ? -13.705 -1.585 10.358 1.00 98.19 79 ASN A O 1
ATOM 608 N N . GLU A 1 80 ? -14.530 0.273 11.319 1.00 97.44 80 GLU A N 1
ATOM 609 C CA . GLU A 1 80 ? -13.837 0.074 12.598 1.00 97.44 80 GLU A CA 1
ATOM 610 C C . GLU A 1 80 ? -14.215 -1.241 13.288 1.00 97.44 80 GLU A C 1
ATOM 612 O O . GLU A 1 80 ? -13.350 -1.948 13.813 1.00 97.44 80 GLU A O 1
ATOM 617 N N . ALA A 1 81 ? -15.505 -1.589 13.276 1.00 97.56 81 ALA A N 1
ATOM 618 C CA . ALA A 1 81 ? -16.004 -2.790 13.937 1.00 97.56 81 ALA A CA 1
ATOM 619 C C . ALA A 1 81 ? -15.391 -4.053 13.317 1.00 97.56 81 ALA A C 1
ATOM 621 O O . ALA A 1 81 ? -14.894 -4.928 14.034 1.00 97.56 81 ALA A O 1
ATOM 622 N N . GLU A 1 82 ? -15.369 -4.117 11.987 1.00 97.56 82 GLU A N 1
ATOM 623 C CA . GLU A 1 82 ? -14.817 -5.253 11.258 1.00 97.56 82 GLU A CA 1
ATOM 624 C C . GLU A 1 82 ? -13.288 -5.283 11.323 1.00 97.56 82 GLU A C 1
ATOM 626 O O . GLU A 1 82 ? -12.709 -6.342 11.557 1.00 97.56 82 GLU A O 1
ATOM 631 N N . THR A 1 83 ? -12.627 -4.125 11.239 1.00 97.88 83 THR A N 1
ATOM 632 C CA . THR A 1 83 ? -11.171 -4.000 11.433 1.00 97.88 83 THR A CA 1
ATOM 633 C C . THR A 1 83 ? -10.754 -4.563 12.793 1.00 97.88 83 THR A C 1
ATOM 635 O O . THR A 1 83 ? -9.841 -5.388 12.890 1.00 97.88 83 THR A O 1
ATOM 638 N N . LYS A 1 84 ? -11.470 -4.193 13.863 1.00 97.06 84 LYS A N 1
ATOM 639 C CA . LYS A 1 84 ? -11.216 -4.717 15.211 1.00 97.06 84 LYS A CA 1
ATOM 640 C C . LYS A 1 84 ? -11.435 -6.227 15.281 1.00 97.06 84 LYS A C 1
ATOM 642 O O . LYS A 1 84 ? -10.616 -6.933 15.876 1.00 97.06 84 LYS A O 1
ATOM 647 N N . ARG A 1 85 ? -12.513 -6.734 14.673 1.00 97.25 85 ARG A N 1
ATOM 648 C CA . ARG A 1 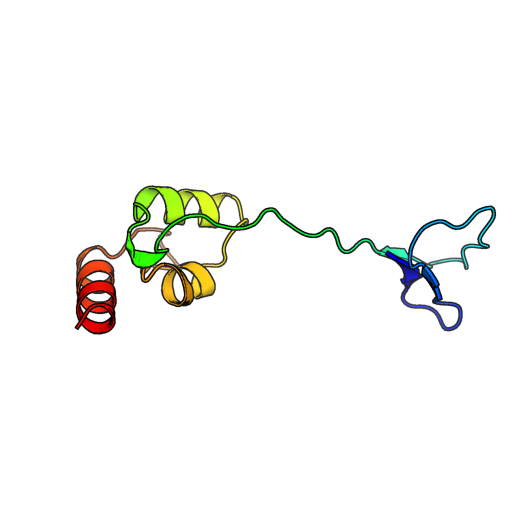85 ? -12.824 -8.171 14.622 1.00 97.25 85 ARG A CA 1
ATOM 649 C C . ARG A 1 85 ? -11.714 -8.959 13.923 1.00 97.25 85 ARG A C 1
ATOM 651 O O . ARG A 1 85 ? -11.209 -9.928 14.492 1.00 97.25 85 ARG A O 1
ATOM 658 N N . VAL A 1 86 ? -11.304 -8.517 12.734 1.00 96.69 86 VAL A N 1
ATOM 659 C CA . VAL A 1 86 ? -10.260 -9.150 11.917 1.00 96.69 86 VAL A CA 1
ATOM 660 C C . VAL A 1 86 ? -8.930 -9.166 12.665 1.00 96.69 86 VAL A C 1
ATOM 662 O O . VAL A 1 86 ? -8.331 -10.232 12.814 1.00 96.69 86 VAL A O 1
ATOM 665 N N . ARG A 1 87 ? -8.494 -8.027 13.215 1.00 96.69 87 ARG A N 1
ATOM 666 C CA . ARG A 1 87 ? -7.240 -7.953 13.981 1.00 96.69 87 ARG A CA 1
ATOM 667 C C . ARG A 1 87 ? -7.264 -8.835 15.228 1.00 96.69 87 ARG A C 1
ATOM 669 O O . ARG A 1 87 ? -6.305 -9.560 15.465 1.00 96.69 87 ARG A O 1
ATOM 676 N N . THR A 1 88 ? -8.373 -8.863 15.971 1.00 95.12 88 THR A N 1
ATOM 677 C CA . THR A 1 88 ? -8.507 -9.730 17.159 1.00 95.12 88 THR A CA 1
ATOM 678 C C . THR A 1 88 ? -8.384 -11.210 16.788 1.00 95.12 88 THR A C 1
ATOM 680 O O . THR A 1 88 ? -7.685 -11.953 17.469 1.00 95.12 88 THR A O 1
ATOM 683 N N . SER A 1 89 ? -8.994 -11.640 15.676 1.00 93.75 89 SER A N 1
ATOM 684 C CA . SER A 1 89 ? -8.910 -13.038 15.222 1.00 93.75 89 SER A CA 1
ATOM 685 C C . SER A 1 89 ? -7.529 -13.480 14.731 1.00 93.75 89 SER A C 1
ATOM 687 O O . SER A 1 89 ? -7.298 -14.677 14.623 1.00 93.75 89 SER A O 1
ATOM 689 N N . ARG A 1 90 ? -6.629 -12.542 14.416 1.00 89.81 90 ARG A N 1
ATOM 690 C CA . ARG A 1 90 ? -5.274 -12.832 13.913 1.00 89.81 90 ARG A CA 1
ATOM 691 C C . ARG A 1 90 ? -4.198 -12.780 14.998 1.00 89.81 90 ARG A C 1
ATOM 693 O O . ARG A 1 90 ? -3.075 -13.203 14.753 1.00 89.81 90 ARG A O 1
ATOM 700 N N . ILE A 1 91 ? -4.530 -12.207 16.154 1.00 79.88 91 ILE A N 1
ATOM 701 C CA . ILE A 1 91 ? -3.628 -12.067 17.304 1.00 79.88 91 ILE A CA 1
ATOM 702 C C . ILE A 1 91 ? -3.857 -13.195 18.333 1.00 79.88 91 ILE A C 1
ATOM 704 O O . ILE A 1 91 ? -2.992 -13.427 19.176 1.00 79.88 91 ILE A O 1
ATOM 708 N N . SER A 1 92 ? -4.994 -13.901 18.261 1.00 58.00 92 SER A N 1
ATOM 709 C CA . SER A 1 92 ? -5.279 -15.108 19.058 1.00 58.00 92 SER A CA 1
ATOM 710 C C . SER A 1 92 ? -4.608 -16.354 18.496 1.00 58.00 92 SER A C 1
ATOM 712 O O . SER A 1 92 ? -4.397 -17.264 19.329 1.00 58.00 92 SER A O 1
#

Foldse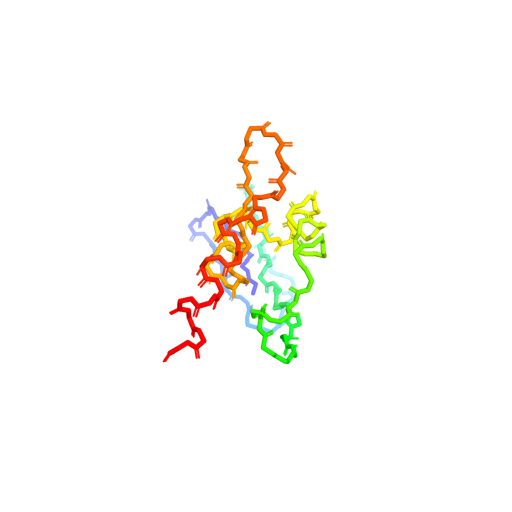ek 3Di:
DWAQPPDPPIDDDDDDDDPDDHPVVGDDDDDDDDDDDDDQLLPDDLVVLLVCCVVVVAPQVRCCVRHVWHADPVPSDTPPVSSVVSSVVVVD

Mean predicted aligned error: 6.32 Å

Organism: NCBI:txid1274524

Nearest PDB structures (foldseek):
  5l9w-assembly1_A  TM=9.559E-01  e=1.115E-02  Aromatoleum aromaticum EbN1
  5m45-assembly2_G  TM=9.046E-01  e=2.018E-02  Xanthobacter autotrophicus Py2
  6yra-assembly2_D  TM=9.010E-01  e=2.018E-02  Pseudomonas jessenii

pLDDT: mean 92.98, std 6.37, range [58.0, 98.62]

Solvent-accessible surface area (backbone atoms only — not comparable to full-atom values): 5754 Å² total; per-residue (Å²): 69,31,43,16,41,95,47,99,74,48,42,82,43,92,84,84,85,77,91,73,83,70,54,92,89,38,36,80,46,78,83,77,85,78,83,84,87,82,83,62,51,68,72,53,58,61,67,61,51,50,51,32,35,77,68,69,76,34,50,68,66,48,33,35,69,63,34,30,32,40,59,41,89,89,76,74,43,75,40,62,70,58,18,52,50,49,42,53,70,72,74,110

Secondary structure (DSSP, 8-state):
-EEEETSTT-EE-SS--SSPPPPTT-EEE-----PPP-S-GGGS-HHHHHHHHHTTSS-HHHHHHHH---B-TTT--B-HHHHHHHHHHHH-